Protein AF-A0A0G1DA36-F1 (afdb_monomer)

Structure (mmCIF, N/CA/C/O backbone):
data_AF-A0A0G1DA36-F1
#
_entry.id   AF-A0A0G1DA36-F1
#
loop_
_atom_site.group_PDB
_atom_site.id
_atom_site.type_symbol
_atom_site.label_atom_id
_atom_site.label_alt_id
_atom_site.label_comp_id
_atom_site.label_asym_id
_atom_site.label_entity_id
_atom_site.label_seq_id
_atom_site.pdbx_PDB_ins_code
_atom_site.Cartn_x
_atom_site.Cartn_y
_atom_site.Cartn_z
_atom_site.occupancy
_atom_site.B_iso_or_equiv
_atom_site.auth_seq_id
_atom_site.auth_comp_id
_atom_site.auth_asym_id
_atom_site.auth_atom_id
_atom_site.pdbx_PDB_model_num
ATOM 1 N N . MET A 1 1 ? -5.826 -1.289 -3.586 1.00 90.38 1 MET A N 1
ATOM 2 C CA . MET A 1 1 ? -6.239 -1.787 -2.260 1.00 90.38 1 MET A CA 1
ATOM 3 C C . MET A 1 1 ? -6.548 -0.581 -1.400 1.00 90.38 1 MET A C 1
ATOM 5 O O . MET A 1 1 ? -5.797 0.384 -1.463 1.00 90.38 1 MET A O 1
ATOM 9 N N . ARG A 1 2 ? -7.651 -0.620 -0.663 1.00 94.12 2 ARG A N 1
ATOM 10 C CA . ARG A 1 2 ? -8.103 0.448 0.223 1.00 94.12 2 ARG A CA 1
ATOM 11 C C . ARG A 1 2 ? -8.011 -0.053 1.657 1.00 94.12 2 ARG A C 1
ATOM 13 O O . ARG A 1 2 ? -8.518 -1.131 1.948 1.00 94.12 2 ARG A O 1
ATOM 20 N N . VAL A 1 3 ? -7.331 0.702 2.505 1.00 95.88 3 VAL A N 1
ATOM 21 C CA . VAL A 1 3 ? -7.165 0.428 3.934 1.00 95.88 3 VAL A CA 1
ATOM 22 C C . VAL A 1 3 ? -7.920 1.508 4.690 1.00 95.88 3 VAL A C 1
ATOM 24 O O . VAL A 1 3 ? -7.663 2.690 4.466 1.00 95.88 3 VAL A O 1
ATOM 27 N N . VAL A 1 4 ? -8.847 1.104 5.550 1.00 95.12 4 VAL A N 1
ATOM 28 C CA . VAL A 1 4 ? -9.588 1.999 6.441 1.00 95.12 4 VAL A CA 1
ATOM 29 C C . VAL A 1 4 ? -9.033 1.809 7.844 1.00 95.12 4 VAL A C 1
ATOM 31 O O . VAL A 1 4 ? -8.959 0.680 8.329 1.00 95.12 4 VAL A O 1
ATOM 34 N N . GLN A 1 5 ? -8.599 2.898 8.470 1.00 94.25 5 GLN A N 1
ATOM 35 C CA . GLN A 1 5 ? -8.129 2.906 9.853 1.00 94.25 5 GLN A CA 1
ATOM 36 C C . GLN A 1 5 ? -8.962 3.855 10.694 1.00 94.25 5 GLN A C 1
ATOM 38 O O . GLN A 1 5 ? -9.294 4.951 10.241 1.00 94.25 5 GLN A O 1
ATOM 43 N N . LYS A 1 6 ? -9.205 3.465 11.940 1.00 93.06 6 LYS A N 1
ATOM 44 C CA . LYS A 1 6 ? -9.751 4.350 12.964 1.00 93.06 6 LYS A CA 1
ATOM 45 C C . LYS A 1 6 ? -8.602 5.137 13.586 1.00 93.06 6 LYS A C 1
ATOM 47 O O . LYS A 1 6 ? -7.637 4.554 14.073 1.00 93.06 6 LYS A O 1
ATOM 52 N N . ILE A 1 7 ? -8.696 6.460 13.523 1.00 90.19 7 ILE A N 1
ATOM 53 C CA . ILE A 1 7 ? -7.768 7.388 14.168 1.00 90.19 7 ILE A CA 1
ATOM 54 C C . ILE A 1 7 ? -8.544 8.106 15.269 1.00 90.19 7 ILE A C 1
ATOM 56 O O . ILE A 1 7 ? -9.575 8.720 14.993 1.00 90.19 7 ILE A O 1
ATOM 60 N N . SER A 1 8 ? -8.058 8.009 16.503 1.00 88.56 8 SER A N 1
ATOM 61 C CA . SER A 1 8 ? -8.567 8.748 17.660 1.00 88.56 8 SER A CA 1
ATOM 62 C C . SER A 1 8 ? -7.682 9.969 17.911 1.00 88.56 8 SER A C 1
ATOM 64 O O . SER A 1 8 ? -6.506 9.806 18.229 1.00 88.56 8 SER A O 1
ATOM 66 N N . ASP A 1 9 ? -8.241 11.169 17.774 1.00 83.06 9 ASP A N 1
ATOM 67 C CA . ASP A 1 9 ? -7.616 12.424 18.203 1.00 83.06 9 ASP A CA 1
ATOM 68 C C . ASP A 1 9 ? -8.389 12.906 19.443 1.00 83.06 9 ASP A C 1
ATOM 70 O O . ASP A 1 9 ? -9.432 13.556 19.329 1.00 83.06 9 ASP A O 1
ATOM 74 N N . GLY A 1 10 ? -7.923 12.509 20.632 1.00 85.25 10 GLY A N 1
ATOM 75 C CA . GLY A 1 10 ? -8.620 12.761 21.899 1.00 85.25 10 GLY A CA 1
ATOM 76 C C . GLY A 1 10 ? -9.986 12.070 21.948 1.00 85.25 10 GLY A C 1
ATOM 77 O O . GLY A 1 10 ? -10.075 10.858 21.758 1.00 85.25 10 GLY A O 1
ATOM 78 N N . ASP A 1 11 ? -11.049 12.850 22.152 1.00 86.94 11 ASP A N 1
ATOM 79 C CA . ASP A 1 11 ? -12.420 12.340 22.307 1.00 86.94 11 ASP A CA 1
ATOM 80 C C . ASP A 1 11 ? -13.115 12.002 20.979 1.00 86.94 11 ASP A C 1
ATOM 82 O O . ASP A 1 11 ? -14.192 11.403 20.962 1.00 86.94 11 ASP A O 1
ATOM 86 N N . LYS A 1 12 ? -12.532 12.394 19.837 1.00 88.56 12 LYS A N 1
ATOM 87 C CA . LYS A 1 12 ? -13.142 12.195 18.517 1.00 88.56 12 LYS A CA 1
ATOM 88 C C . LYS A 1 12 ? -12.434 11.085 17.757 1.00 88.56 12 LYS A C 1
ATOM 90 O O . LYS A 1 12 ? -11.217 11.095 17.574 1.00 88.56 12 LYS A O 1
ATOM 95 N N . THR A 1 13 ? -13.225 10.148 17.246 1.00 89.00 13 THR A N 1
ATOM 96 C CA . THR A 1 13 ? -12.755 9.117 16.321 1.00 89.00 13 THR A CA 1
ATOM 97 C C . THR A 1 13 ? -13.142 9.485 14.894 1.00 89.00 13 THR A C 1
ATOM 99 O O . THR A 1 13 ? -14.250 9.948 14.627 1.00 89.00 13 THR A O 1
ATOM 102 N N . ARG A 1 14 ? -12.206 9.308 13.961 1.00 91.62 14 ARG A N 1
ATOM 103 C CA . ARG A 1 14 ? -12.437 9.478 12.523 1.00 91.62 14 ARG A CA 1
ATOM 104 C C . ARG A 1 14 ? -11.859 8.312 11.745 1.00 91.62 14 ARG A C 1
ATOM 106 O O . ARG A 1 14 ? -10.842 7.731 12.124 1.00 91.62 14 ARG A O 1
ATOM 113 N N . GLU A 1 15 ? -12.480 8.010 10.617 1.00 92.38 15 GLU A N 1
ATOM 114 C CA . GLU A 1 15 ? -11.988 6.991 9.700 1.00 92.38 15 GLU A CA 1
ATOM 115 C C . GLU A 1 15 ? -11.074 7.616 8.648 1.00 92.38 15 GLU A C 1
ATOM 117 O O . GLU A 1 15 ? -11.476 8.461 7.848 1.00 92.38 15 GLU A O 1
ATOM 122 N N . ALA A 1 16 ? -9.817 7.185 8.630 1.00 92.62 16 ALA A N 1
ATOM 123 C CA . ALA A 1 16 ? -8.855 7.571 7.615 1.00 92.62 16 ALA A CA 1
ATOM 124 C C . ALA A 1 16 ? -8.738 6.472 6.562 1.00 92.62 16 ALA A C 1
ATOM 126 O O . ALA A 1 16 ? -8.301 5.351 6.836 1.00 92.62 16 ALA A O 1
ATOM 127 N N . THR A 1 17 ? -9.073 6.824 5.324 1.00 94.69 17 THR A N 1
ATOM 128 C CA . THR A 1 17 ? -8.958 5.917 4.185 1.00 94.69 17 THR A CA 1
ATOM 129 C C . THR A 1 17 ? -7.657 6.157 3.427 1.00 94.69 17 THR A C 1
ATOM 131 O O . THR A 1 17 ? -7.360 7.269 2.991 1.00 94.69 17 THR A O 1
ATOM 134 N N . PHE A 1 18 ? -6.888 5.091 3.208 1.00 95.19 18 PHE A N 1
ATOM 135 C CA . PHE A 1 18 ? -5.707 5.102 2.355 1.00 95.19 18 PHE A CA 1
ATOM 136 C C . PHE A 1 18 ? -5.854 4.086 1.223 1.00 95.19 18 PHE A C 1
ATOM 138 O O . PHE A 1 18 ? -5.852 2.874 1.440 1.00 95.19 18 PHE A O 1
ATOM 145 N N . GLU A 1 19 ? -5.969 4.581 -0.006 1.00 94.62 19 GLU A N 1
ATOM 146 C CA . GLU A 1 19 ? -6.086 3.749 -1.199 1.00 94.62 19 GLU A CA 1
ATOM 147 C C . GLU A 1 19 ? -4.828 3.824 -2.062 1.00 94.62 19 GLU A C 1
ATOM 149 O O . GLU A 1 19 ? -4.351 4.908 -2.376 1.00 94.62 19 GLU A O 1
ATOM 154 N N . GLY A 1 20 ? -4.303 2.668 -2.474 1.00 93.19 20 GLY A N 1
ATOM 155 C CA . GLY A 1 20 ? -3.149 2.597 -3.365 1.00 93.19 20 GLY A CA 1
ATOM 156 C C . GLY A 1 20 ? -2.804 1.187 -3.844 1.00 93.19 20 GLY A C 1
ATOM 157 O O . GLY A 1 20 ? -3.529 0.215 -3.608 1.00 93.19 20 GLY A O 1
ATOM 158 N N . MET A 1 21 ? -1.678 1.064 -4.542 1.00 92.81 2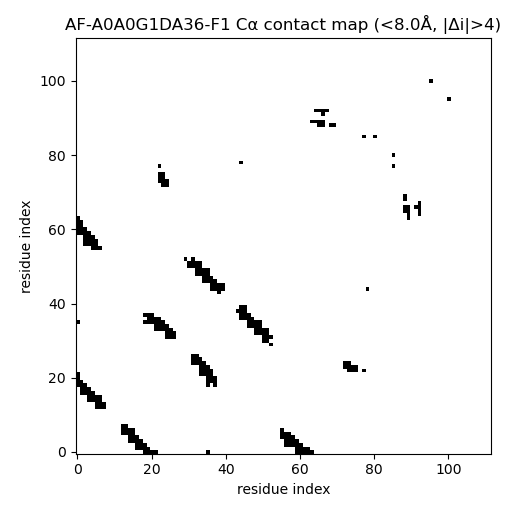1 MET A N 1
ATOM 159 C CA . MET A 1 21 ? -1.107 -0.214 -4.970 1.00 92.81 21 MET A CA 1
ATOM 160 C C . MET A 1 21 ? -0.287 -0.829 -3.833 1.00 92.81 21 MET A C 1
ATOM 162 O O . MET A 1 21 ? 0.532 -0.147 -3.225 1.00 92.81 21 MET A O 1
ATOM 166 N N . VAL A 1 22 ? -0.446 -2.130 -3.576 1.00 94.00 22 VAL A N 1
ATOM 167 C CA . VAL A 1 22 ? 0.467 -2.857 -2.681 1.00 94.00 22 VAL A CA 1
ATOM 168 C C . VAL A 1 22 ? 1.764 -3.132 -3.436 1.00 94.00 22 VAL A C 1
ATOM 170 O O . VAL A 1 22 ? 1.750 -3.818 -4.455 1.00 94.00 22 VAL A O 1
ATOM 173 N N . ILE A 1 23 ? 2.881 -2.598 -2.946 1.00 94.12 23 ILE A N 1
ATOM 174 C CA . ILE A 1 23 ? 4.194 -2.737 -3.596 1.00 94.12 23 ILE A CA 1
ATOM 175 C C . ILE A 1 23 ? 5.062 -3.818 -2.959 1.00 94.12 23 ILE A C 1
ATOM 177 O O . ILE A 1 23 ? 6.091 -4.191 -3.515 1.00 94.12 23 ILE A O 1
ATOM 181 N N . GLY A 1 24 ? 4.689 -4.334 -1.796 1.00 93.94 24 GLY A N 1
ATOM 182 C CA . GLY A 1 24 ? 5.441 -5.402 -1.164 1.00 93.94 24 GLY A CA 1
ATOM 183 C C . GLY A 1 24 ? 4.813 -5.859 0.135 1.00 93.94 24 GLY A C 1
ATOM 184 O O . GLY A 1 24 ? 4.082 -5.116 0.785 1.00 93.94 24 GLY A O 1
ATOM 185 N N . ILE A 1 25 ? 5.140 -7.092 0.496 1.00 94.06 25 ILE A N 1
ATOM 186 C CA . ILE A 1 25 ? 4.810 -7.709 1.775 1.00 94.06 25 ILE A CA 1
ATOM 187 C C . ILE A 1 25 ? 6.137 -8.176 2.381 1.00 94.06 25 ILE A C 1
ATOM 189 O O . ILE A 1 25 ? 6.991 -8.720 1.670 1.00 94.06 25 ILE A O 1
ATOM 193 N N . LYS A 1 26 ? 6.358 -7.902 3.666 1.00 94.31 26 LYS A N 1
ATOM 194 C CA . LYS A 1 26 ? 7.596 -8.224 4.387 1.00 94.31 26 LYS A CA 1
ATOM 195 C C . LYS A 1 26 ? 7.267 -8.878 5.728 1.00 94.31 26 LYS A C 1
ATOM 197 O O . LYS A 1 26 ? 6.278 -8.540 6.367 1.00 94.31 26 LYS A O 1
ATOM 202 N N . GLY A 1 27 ? 8.155 -9.768 6.160 1.00 92.25 27 GLY A N 1
ATOM 203 C CA . GLY A 1 27 ? 8.083 -10.417 7.465 1.00 92.25 27 GLY A CA 1
ATOM 204 C C . GLY A 1 27 ? 7.314 -11.733 7.435 1.00 92.25 27 GLY A C 1
ATOM 205 O O . GLY A 1 27 ? 6.757 -12.137 6.411 1.00 92.25 27 GLY A O 1
ATOM 206 N N . ARG A 1 28 ? 7.331 -12.403 8.582 1.00 87.62 28 ARG A N 1
ATOM 207 C CA . ARG A 1 28 ? 6.498 -13.560 8.911 1.00 87.62 28 ARG A CA 1
ATOM 208 C C . ARG A 1 28 ? 5.591 -13.165 10.072 1.00 87.62 28 ARG A C 1
ATOM 210 O O . ARG A 1 28 ? 5.846 -12.157 10.729 1.00 87.62 28 ARG A O 1
ATOM 217 N N . GLU A 1 29 ? 4.516 -13.911 10.277 1.00 85.38 29 GLU A N 1
ATOM 218 C CA . GLU A 1 29 ? 3.637 -13.652 11.416 1.00 85.38 29 GLU A CA 1
ATOM 219 C C . GLU A 1 29 ? 4.378 -13.861 12.742 1.00 85.38 29 GLU A C 1
ATOM 221 O O . GLU A 1 29 ? 5.264 -14.717 12.798 1.00 85.38 29 GLU A O 1
ATOM 226 N N . PRO A 1 30 ? 4.072 -13.060 13.781 1.00 81.94 30 PRO A N 1
ATOM 227 C CA . PRO A 1 30 ? 3.015 -12.033 13.858 1.00 81.94 30 PRO A CA 1
ATOM 228 C C . PRO A 1 30 ? 3.394 -10.655 13.265 1.00 81.94 30 PRO A C 1
ATOM 230 O O . PRO A 1 30 ? 2.522 -9.830 13.014 1.00 81.94 30 PRO A O 1
ATOM 233 N N . GLY A 1 31 ? 4.672 -10.405 12.957 1.00 88.50 31 GLY A N 1
ATOM 234 C CA . GLY A 1 31 ? 5.191 -9.115 12.461 1.00 88.50 31 GLY A CA 1
ATOM 235 C C . GLY A 1 31 ? 5.032 -8.866 10.954 1.00 88.50 31 GLY A C 1
ATOM 236 O O . GLY A 1 31 ? 5.823 -8.135 10.348 1.00 88.50 31 GLY A O 1
ATOM 237 N N . LYS A 1 32 ? 4.059 -9.510 10.303 1.00 95.00 32 LYS A N 1
ATOM 238 C CA . LYS A 1 32 ? 3.868 -9.405 8.852 1.00 95.00 32 LYS A CA 1
ATOM 239 C C . LYS A 1 32 ? 3.330 -8.020 8.499 1.00 95.00 32 LYS A C 1
ATOM 241 O O . LYS A 1 32 ? 2.362 -7.547 9.087 1.00 95.00 32 LYS A O 1
ATOM 246 N N . THR A 1 33 ? 3.944 -7.376 7.514 1.00 95.31 33 THR A N 1
ATOM 247 C CA . THR A 1 33 ? 3.610 -6.016 7.070 1.00 95.31 33 THR A CA 1
ATOM 248 C C . THR A 1 33 ? 3.422 -5.971 5.565 1.00 95.31 33 THR A C 1
ATOM 250 O O . THR A 1 33 ? 4.016 -6.756 4.821 1.00 95.31 33 THR A O 1
ATOM 253 N N . PHE A 1 34 ? 2.621 -5.024 5.097 1.00 95.38 34 PHE A N 1
ATOM 254 C CA . PHE A 1 34 ? 2.461 -4.717 3.685 1.00 95.38 34 PHE A CA 1
ATOM 255 C C . PHE A 1 34 ? 2.611 -3.216 3.448 1.00 95.38 34 PHE A C 1
ATOM 257 O O . PHE A 1 34 ? 2.251 -2.390 4.283 1.00 95.38 34 PHE A O 1
ATOM 264 N N . THR A 1 35 ? 3.172 -2.855 2.300 1.00 96.62 35 THR A N 1
ATOM 265 C CA . THR A 1 35 ? 3.414 -1.461 1.925 1.00 96.62 35 THR A CA 1
ATOM 266 C C . THR A 1 35 ? 2.467 -1.064 0.807 1.00 96.62 35 THR A C 1
ATOM 268 O O . THR A 1 35 ? 2.450 -1.704 -0.248 1.00 96.62 35 THR A O 1
ATOM 271 N N 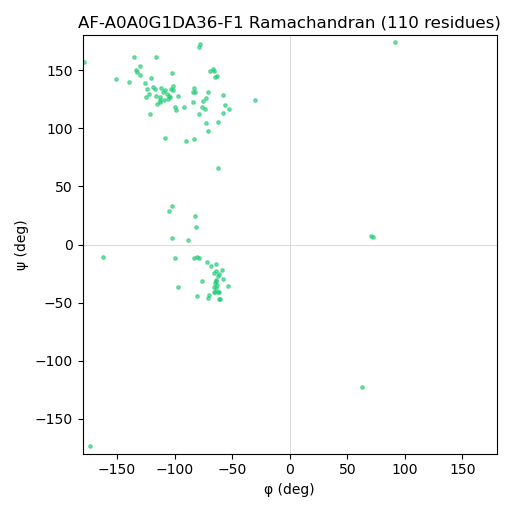. VAL A 1 36 ? 1.701 0.002 1.024 1.00 95.88 36 VAL A N 1
ATOM 272 C CA . VAL A 1 36 ? 0.769 0.578 0.052 1.00 95.88 36 VAL A CA 1
ATOM 273 C C . VAL A 1 36 ? 1.333 1.903 -0.453 1.00 95.88 36 VAL A C 1
ATOM 275 O O . VAL A 1 36 ? 1.755 2.742 0.339 1.00 95.88 36 VAL A O 1
ATOM 278 N N . ARG A 1 37 ? 1.326 2.101 -1.771 1.00 94.44 37 ARG A N 1
ATOM 279 C CA . ARG A 1 37 ? 1.802 3.305 -2.458 1.00 94.44 37 ARG A CA 1
ATOM 280 C C . ARG A 1 37 ? 0.670 3.966 -3.239 1.00 94.44 37 ARG A C 1
ATOM 282 O O . ARG A 1 37 ? -0.034 3.284 -3.985 1.00 94.44 37 ARG A O 1
ATOM 289 N N . ARG A 1 38 ? 0.553 5.291 -3.140 1.00 92.81 38 ARG A N 1
ATOM 290 C CA . ARG A 1 38 ? -0.279 6.128 -4.023 1.00 92.81 38 ARG A CA 1
ATOM 291 C C . ARG A 1 38 ? 0.477 7.377 -4.452 1.00 92.81 38 ARG A C 1
ATOM 293 O O . ARG A 1 38 ? 1.431 7.779 -3.793 1.00 92.81 38 ARG A O 1
ATOM 300 N N . MET A 1 39 ? 0.019 8.004 -5.526 1.00 91.69 39 MET A N 1
ATOM 301 C CA . MET A 1 39 ? 0.368 9.395 -5.799 1.00 91.69 39 MET A CA 1
ATOM 302 C C . MET A 1 39 ? -0.576 10.286 -4.983 1.00 91.69 39 MET A C 1
ATOM 304 O O . MET A 1 39 ? -1.781 10.028 -4.911 1.00 91.69 39 MET A O 1
ATOM 308 N N . GLY A 1 40 ? -0.012 11.253 -4.270 1.00 87.94 40 GLY A N 1
ATOM 309 C CA . GLY A 1 40 ? -0.752 12.300 -3.579 1.00 87.94 40 GLY A CA 1
ATOM 310 C C . GLY A 1 40 ? -1.228 13.378 -4.549 1.00 87.94 40 GLY A C 1
ATOM 311 O O . GLY A 1 40 ? -0.849 13.388 -5.719 1.00 87.94 40 GLY A O 1
ATOM 312 N N . GLU A 1 41 ? -2.044 14.293 -4.041 1.00 86.00 41 GLU A N 1
ATOM 313 C CA . GLU A 1 41 ? -2.641 15.384 -4.826 1.00 86.00 41 GLU A CA 1
ATOM 314 C C . GLU A 1 41 ? -1.585 16.346 -5.385 1.00 86.00 41 GLU A C 1
ATOM 316 O O . GLU A 1 41 ? -1.686 16.770 -6.528 1.00 86.00 41 GLU A O 1
ATOM 321 N N . ALA A 1 42 ? -0.500 16.582 -4.645 1.00 87.12 42 ALA A N 1
ATOM 322 C CA . ALA A 1 42 ? 0.626 17.411 -5.081 1.00 87.12 42 ALA A CA 1
ATOM 323 C C . ALA A 1 42 ? 1.630 16.682 -6.004 1.00 87.12 42 ALA A C 1
ATOM 325 O O . ALA A 1 42 ? 2.778 17.098 -6.125 1.00 87.12 42 ALA A O 1
ATOM 326 N N . GLY A 1 43 ? 1.271 15.527 -6.578 1.00 85.25 43 GLY A N 1
ATOM 327 C CA . GLY A 1 43 ? 2.194 14.721 -7.391 1.00 85.25 43 GLY A CA 1
ATOM 328 C C . GLY A 1 43 ? 3.314 14.035 -6.593 1.00 85.25 43 GLY A C 1
ATOM 329 O O . GLY A 1 43 ? 4.196 13.404 -7.173 1.00 85.25 43 GLY A O 1
ATOM 330 N N . ILE A 1 44 ? 3.274 14.098 -5.260 1.00 90.50 44 ILE A N 1
ATOM 331 C CA . ILE A 1 44 ? 4.248 13.451 -4.374 1.00 90.50 44 ILE A CA 1
ATOM 332 C C . ILE A 1 44 ? 3.841 11.991 -4.151 1.00 90.50 44 ILE A C 1
ATOM 334 O O . ILE A 1 44 ? 2.695 11.689 -3.819 1.00 90.50 44 ILE A O 1
ATOM 338 N N . GLY A 1 45 ? 4.779 11.058 -4.314 1.00 91.69 45 GLY A N 1
ATOM 339 C CA . GLY A 1 45 ? 4.537 9.643 -4.033 1.00 91.69 45 GLY A CA 1
ATOM 340 C C . GLY A 1 45 ? 4.484 9.370 -2.530 1.00 91.69 45 GLY A C 1
ATOM 341 O O . GLY A 1 45 ? 5.494 9.512 -1.849 1.00 91.69 45 GLY A O 1
ATOM 342 N N . ILE A 1 46 ? 3.336 8.922 -2.026 1.00 95.00 46 ILE A N 1
ATOM 343 C CA . ILE A 1 46 ? 3.129 8.601 -0.61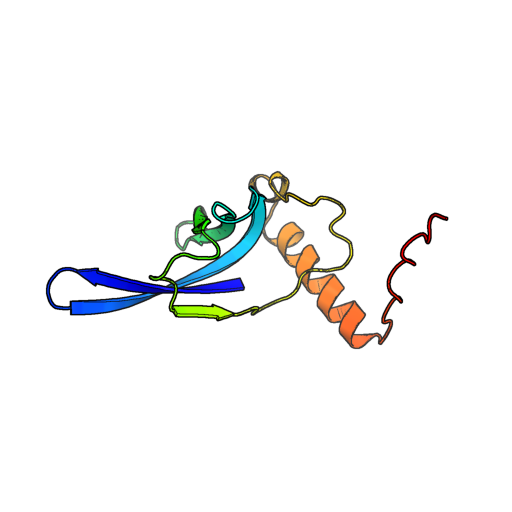0 1.00 95.00 46 ILE A CA 1
ATOM 344 C C . ILE A 1 46 ? 3.134 7.083 -0.438 1.00 95.00 46 ILE A C 1
ATOM 346 O O . ILE A 1 46 ? 2.370 6.363 -1.090 1.00 95.00 46 ILE A O 1
ATOM 350 N N . GLU A 1 47 ? 3.972 6.598 0.475 1.00 95.88 47 GLU A N 1
ATOM 351 C CA . GLU A 1 47 ? 4.029 5.193 0.874 1.00 95.88 47 GLU A CA 1
ATOM 352 C C . GLU A 1 47 ? 3.658 5.055 2.349 1.00 95.88 47 GLU A C 1
ATOM 354 O O . GLU A 1 47 ? 4.143 5.804 3.193 1.00 95.88 47 GLU A O 1
ATOM 359 N N . ARG A 1 48 ? 2.795 4.086 2.663 1.00 95.19 48 ARG A N 1
ATOM 360 C CA . ARG A 1 48 ? 2.457 3.714 4.039 1.00 95.19 48 ARG A CA 1
ATOM 361 C C . ARG A 1 48 ? 2.687 2.229 4.252 1.00 95.19 48 ARG A C 1
ATOM 363 O O . ARG A 1 48 ? 2.382 1.412 3.381 1.00 95.19 48 ARG A O 1
ATOM 370 N N . ILE A 1 49 ? 3.241 1.891 5.410 1.00 95.31 49 ILE A N 1
ATOM 371 C CA . ILE A 1 49 ? 3.483 0.515 5.837 1.00 95.31 49 ILE A CA 1
ATOM 372 C C . ILE A 1 49 ? 2.438 0.178 6.893 1.00 95.31 49 ILE A C 1
ATOM 374 O O . ILE A 1 49 ? 2.283 0.915 7.861 1.00 95.31 49 ILE A O 1
ATOM 378 N N . PHE A 1 50 ? 1.744 -0.936 6.698 1.00 94.25 50 PHE A N 1
ATOM 379 C CA . PHE A 1 50 ? 0.711 -1.419 7.602 1.00 94.25 50 PHE A CA 1
ATOM 380 C C . PHE A 1 50 ? 1.065 -2.826 8.085 1.00 94.25 50 PHE A C 1
ATOM 382 O O . PHE A 1 50 ? 1.373 -3.690 7.255 1.00 94.25 50 PHE A O 1
ATOM 389 N N . PRO A 1 51 ? 1.036 -3.092 9.398 1.00 93.94 51 PRO A N 1
ATOM 390 C CA . PRO A 1 51 ? 0.993 -4.453 9.912 1.00 93.94 51 PRO A CA 1
ATOM 391 C C . PRO A 1 51 ? -0.317 -5.125 9.495 1.00 93.94 51 PRO A C 1
ATOM 393 O O . PRO A 1 51 ? -1.360 -4.479 9.440 1.00 93.94 51 PRO A O 1
ATOM 396 N N . VAL A 1 52 ? -0.268 -6.422 9.195 1.00 91.56 52 VAL A N 1
ATOM 397 C CA . VAL A 1 52 ? -1.462 -7.192 8.805 1.00 91.56 52 VAL A CA 1
ATOM 398 C C . VAL A 1 52 ? -2.452 -7.296 9.968 1.00 91.56 52 VAL A C 1
ATOM 400 O O . VAL A 1 52 ? -3.651 -7.190 9.744 1.00 91.56 52 VAL A O 1
ATOM 403 N N . ASN A 1 53 ? -1.942 -7.421 11.196 1.00 89.44 53 ASN A N 1
ATOM 404 C CA . ASN A 1 53 ? -2.736 -7.657 12.406 1.00 89.44 53 ASN A CA 1
ATOM 405 C C . ASN A 1 53 ? -2.864 -6.398 13.285 1.00 89.44 53 ASN A C 1
ATOM 407 O O . ASN A 1 53 ? -2.928 -6.500 14.507 1.00 89.44 53 ASN A O 1
ATOM 411 N N . LEU A 1 54 ? -2.824 -5.199 12.692 1.00 88.38 54 LEU A N 1
ATOM 412 C CA . LEU A 1 54 ? -2.957 -3.960 13.462 1.00 88.38 54 LEU A CA 1
ATOM 413 C C . LEU A 1 54 ? -4.432 -3.749 13.870 1.00 88.38 54 LEU A C 1
ATOM 415 O O . LEU A 1 54 ? -5.274 -3.650 12.978 1.00 88.38 54 LEU A O 1
ATOM 419 N N . PRO A 1 55 ? -4.760 -3.610 15.171 1.00 89.56 55 PRO A N 1
ATOM 420 C CA . PRO A 1 55 ? -6.149 -3.529 15.643 1.00 89.56 55 PRO A CA 1
ATOM 421 C C . PRO A 1 55 ? -6.873 -2.240 15.234 1.00 89.56 55 PRO A C 1
ATOM 423 O O . PRO A 1 55 ? -8.096 -2.187 15.246 1.00 89.56 55 PRO A O 1
ATOM 426 N N . THR A 1 56 ? -6.138 -1.193 14.855 1.00 92.00 56 THR A N 1
ATOM 427 C CA . THR A 1 56 ? -6.728 0.066 14.374 1.00 92.00 56 THR A CA 1
ATOM 428 C C . THR A 1 56 ? -7.196 -0.010 12.919 1.00 92.00 56 THR A C 1
ATOM 430 O O . THR A 1 56 ? -7.883 0.902 12.451 1.00 92.00 56 THR A O 1
ATOM 433 N N . ILE A 1 57 ? -6.831 -1.068 12.183 1.00 92.50 57 ILE A N 1
ATOM 434 C CA . ILE A 1 57 ? -7.329 -1.311 10.829 1.00 92.50 57 ILE A CA 1
ATOM 435 C C . ILE A 1 57 ? -8.725 -1.906 10.946 1.00 92.50 57 ILE A C 1
ATOM 437 O O . ILE A 1 57 ? -8.895 -3.043 11.372 1.00 92.50 57 ILE A O 1
ATOM 441 N N . ASP A 1 58 ? -9.715 -1.141 10.510 1.00 92.62 58 ASP A N 1
ATOM 442 C CA . ASP A 1 58 ? -11.108 -1.568 10.540 1.00 92.62 58 ASP A CA 1
ATOM 443 C C . ASP A 1 58 ? -11.430 -2.493 9.360 1.00 92.62 58 ASP A C 1
ATOM 445 O O . ASP A 1 58 ? -12.052 -3.543 9.505 1.00 92.62 58 ASP A O 1
ATOM 449 N N . LYS A 1 59 ? -10.954 -2.128 8.161 1.00 92.31 59 LYS A N 1
ATOM 450 C CA . LYS A 1 59 ? -11.234 -2.885 6.939 1.00 92.31 59 LYS A CA 1
ATOM 451 C C . LYS A 1 59 ? -10.124 -2.772 5.907 1.00 92.31 59 LYS A C 1
ATOM 453 O O . LYS A 1 59 ? -9.584 -1.697 5.640 1.00 92.31 59 LYS A O 1
ATOM 458 N N . ILE A 1 60 ? -9.870 -3.888 5.227 1.00 93.25 60 ILE A N 1
ATOM 459 C CA . ILE A 1 60 ? -9.039 -3.950 4.024 1.00 93.25 60 ILE A CA 1
ATOM 460 C C . ILE A 1 60 ? -9.905 -4.379 2.837 1.00 93.25 60 ILE A C 1
ATOM 462 O O . ILE A 1 60 ? -10.482 -5.462 2.830 1.00 93.25 60 ILE A O 1
ATOM 466 N N . VAL A 1 61 ? -9.975 -3.537 1.802 1.00 94.06 61 VAL A N 1
ATOM 467 C CA . VAL A 1 61 ? -10.765 -3.788 0.587 1.00 94.06 61 VAL A CA 1
ATOM 468 C C . VAL A 1 61 ? -9.870 -3.907 -0.640 1.00 94.06 61 VAL A C 1
ATOM 470 O O . VAL A 1 61 ? -9.066 -3.025 -0.968 1.00 94.06 61 VAL A O 1
ATOM 473 N N . VAL A 1 62 ? -10.047 -4.992 -1.390 1.00 91.44 62 VAL A N 1
ATOM 474 C CA . VAL A 1 62 ? -9.387 -5.182 -2.684 1.00 91.44 62 VAL A CA 1
ATOM 475 C C . VAL A 1 62 ? -10.190 -4.467 -3.772 1.00 91.44 62 VAL A C 1
ATOM 477 O O . VAL A 1 62 ? -11.082 -5.045 -4.373 1.00 91.44 62 VAL A O 1
ATOM 480 N N . VAL A 1 63 ? -9.855 -3.199 -4.028 1.00 90.00 63 VAL A N 1
ATOM 481 C CA . VAL A 1 63 ? -10.529 -2.37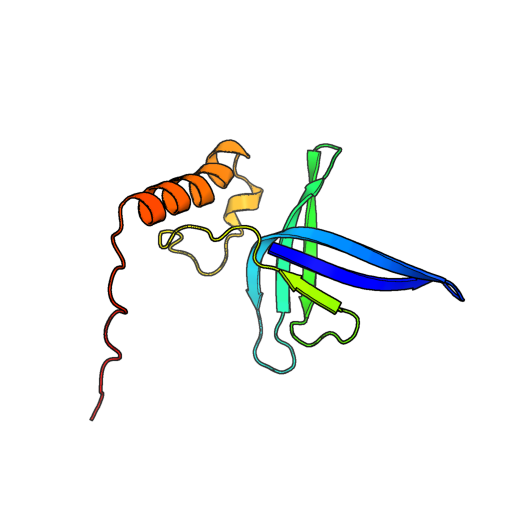0 -5.053 1.00 90.00 63 VAL A CA 1
ATOM 482 C C . VAL A 1 63 ? -10.204 -2.823 -6.481 1.00 90.00 63 VAL A C 1
ATOM 484 O O . VAL A 1 63 ? -11.073 -2.893 -7.340 1.00 90.00 63 VAL A O 1
ATOM 487 N N . LYS A 1 64 ? -8.929 -3.126 -6.748 1.00 86.00 64 LYS A N 1
ATOM 488 C CA . LYS A 1 64 ? -8.431 -3.588 -8.051 1.00 86.00 64 LYS A CA 1
ATOM 489 C C . LYS A 1 64 ? -7.403 -4.690 -7.830 1.00 86.00 64 LYS A C 1
ATOM 49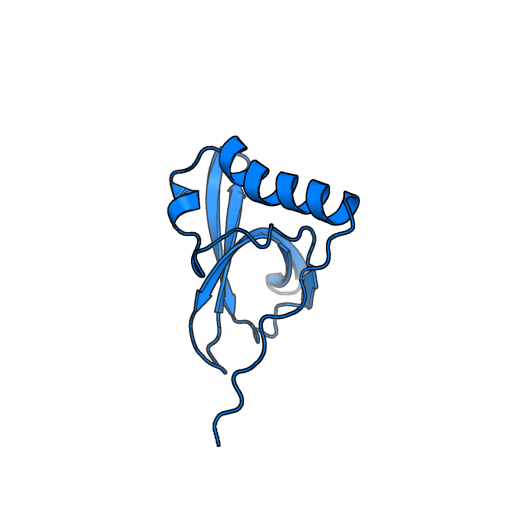1 O O . LYS A 1 64 ? -6.570 -4.580 -6.926 1.00 86.00 64 LYS A O 1
ATOM 496 N N . ARG A 1 65 ? -7.447 -5.726 -8.669 1.00 82.75 65 ARG A N 1
ATOM 497 C CA . ARG A 1 65 ? -6.430 -6.784 -8.745 1.00 82.75 65 ARG A CA 1
ATOM 498 C C . ARG A 1 65 ? -5.527 -6.512 -9.952 1.00 82.75 65 ARG A C 1
ATOM 500 O O . ARG A 1 65 ? -6.021 -6.173 -11.023 1.00 82.75 65 ARG A O 1
ATOM 507 N N . GLY A 1 66 ? -4.212 -6.592 -9.760 1.00 76.38 66 GLY A N 1
ATOM 508 C CA . GLY A 1 66 ? -3.241 -6.536 -10.861 1.00 76.38 66 GLY A CA 1
ATOM 509 C C . GLY A 1 66 ? -3.138 -7.878 -11.592 1.00 76.38 66 GLY A C 1
ATOM 510 O O . GLY A 1 66 ? -3.682 -8.878 -11.125 1.00 76.38 66 GLY A O 1
ATOM 511 N N . ILE A 1 67 ? -2.443 -7.908 -12.735 1.00 69.19 67 ILE A N 1
ATOM 512 C CA . ILE A 1 67 ? -2.305 -9.136 -13.541 1.00 69.19 67 ILE A CA 1
ATOM 513 C C . ILE A 1 67 ? -1.438 -10.173 -12.824 1.00 69.19 67 ILE A C 1
ATOM 515 O O . ILE A 1 67 ? -0.408 -9.855 -12.224 1.00 69.19 67 ILE A O 1
ATOM 519 N N . GLU A 1 68 ? -1.753 -11.434 -13.095 1.00 55.19 68 GLU A N 1
ATOM 520 C CA . GLU A 1 68 ? -0.841 -12.579 -13.112 1.00 55.19 68 GLU A CA 1
ATOM 521 C C . GLU A 1 68 ? 0.261 -12.413 -14.196 1.00 55.19 68 GLU A C 1
ATOM 523 O O . GLU A 1 68 ? 0.289 -13.064 -15.237 1.00 55.19 68 GLU A O 1
ATOM 528 N N . GLY A 1 69 ? 1.125 -11.419 -14.015 1.00 58.25 69 GLY A N 1
ATOM 529 C CA . GLY A 1 69 ? 2.212 -11.062 -14.941 1.00 58.25 69 GLY A CA 1
ATOM 530 C C . GLY A 1 69 ? 3.283 -10.190 -14.293 1.00 58.25 69 GLY A C 1
ATOM 531 O O . GLY A 1 69 ? 4.374 -9.998 -14.833 1.00 58.25 69 GLY A O 1
ATOM 532 N N . VAL A 1 70 ? 2.996 -9.702 -13.091 1.00 72.81 70 VAL A N 1
ATOM 533 C CA . VAL A 1 70 ? 3.982 -9.094 -12.222 1.00 72.81 70 VAL A CA 1
ATOM 534 C C . VAL A 1 70 ? 4.898 -10.199 -11.693 1.00 72.81 70 VAL A C 1
ATOM 536 O O . VAL A 1 70 ? 4.567 -10.918 -10.759 1.00 72.81 70 VAL A O 1
ATOM 539 N N . LYS A 1 71 ? 6.056 -10.369 -12.338 1.00 79.75 71 LYS A N 1
ATOM 540 C CA . LYS A 1 71 ? 7.001 -11.462 -12.038 1.00 79.75 71 LYS A CA 1
ATOM 541 C C . LYS A 1 71 ? 7.734 -11.291 -10.703 1.00 79.75 71 LYS A C 1
ATOM 543 O O . LYS A 1 71 ? 8.372 -12.224 -10.229 1.00 79.75 71 LYS A O 1
ATOM 548 N N . ARG A 1 72 ? 7.699 -10.089 -10.120 1.00 87.12 72 ARG A N 1
ATOM 549 C CA . ARG A 1 7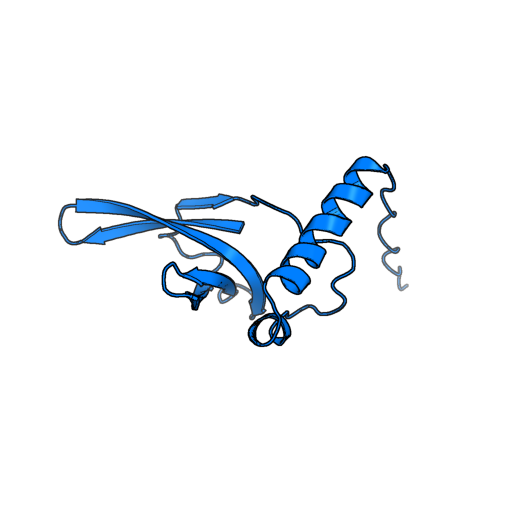2 ? 8.423 -9.749 -8.889 1.00 87.12 72 ARG A CA 1
ATOM 550 C C . ARG A 1 72 ? 7.460 -9.723 -7.709 1.00 87.12 72 ARG A C 1
ATOM 552 O O . ARG A 1 72 ? 6.434 -9.062 -7.777 1.00 87.12 72 ARG A O 1
ATOM 559 N N . ALA A 1 73 ? 7.845 -10.352 -6.600 1.00 87.19 73 ALA A N 1
ATOM 560 C CA . ALA A 1 73 ? 7.089 -10.284 -5.346 1.00 87.19 73 ALA A CA 1
ATOM 561 C C . ALA A 1 73 ? 7.075 -8.870 -4.725 1.00 87.19 73 ALA A C 1
ATOM 563 O O . ALA A 1 73 ? 6.173 -8.531 -3.963 1.00 87.19 73 ALA A O 1
ATOM 564 N N . LYS A 1 74 ? 8.084 -8.042 -5.040 1.00 91.75 74 LYS A N 1
ATOM 565 C CA . LYS A 1 74 ? 8.225 -6.657 -4.568 1.00 91.75 74 LYS A CA 1
ATOM 566 C C . LYS A 1 74 ? 8.362 -5.703 -5.753 1.00 91.75 74 LYS A C 1
ATOM 568 O O . LYS A 1 74 ? 9.227 -5.874 -6.614 1.00 91.75 74 LYS A O 1
ATOM 573 N N . LEU A 1 75 ? 7.514 -4.683 -5.786 1.00 92.06 75 LEU A N 1
ATOM 574 C CA . LEU A 1 75 ? 7.291 -3.771 -6.909 1.00 92.06 75 LEU A CA 1
ATOM 575 C C . LEU A 1 75 ? 7.982 -2.426 -6.723 1.00 92.06 75 LEU A C 1
ATOM 577 O O . LEU A 1 75 ? 7.495 -1.408 -7.202 1.00 92.06 75 LEU A O 1
ATOM 581 N N . TYR A 1 76 ? 9.140 -2.398 -6.065 1.00 93.38 76 TYR A N 1
ATOM 582 C CA . TYR A 1 76 ? 9.879 -1.154 -5.815 1.00 93.38 76 TYR A CA 1
ATOM 583 C C . TYR A 1 76 ? 10.267 -0.407 -7.096 1.00 93.38 76 TYR A C 1
ATOM 585 O O . TYR A 1 76 ? 10.447 0.806 -7.070 1.00 93.38 76 TYR A O 1
ATOM 593 N N . TYR A 1 77 ? 10.329 -1.109 -8.232 1.00 90.56 77 TYR A N 1
ATOM 594 C CA . TYR A 1 77 ? 10.561 -0.490 -9.534 1.00 90.56 77 TYR A CA 1
ATOM 595 C C . TYR A 1 77 ? 9.463 0.516 -9.915 1.00 90.56 77 TYR A C 1
ATOM 597 O O . TYR A 1 77 ? 9.749 1.459 -10.643 1.00 90.56 77 TYR A O 1
ATOM 605 N N . THR A 1 78 ? 8.241 0.376 -9.387 1.00 89.81 78 THR A N 1
ATOM 606 C CA . THR A 1 78 ? 7.124 1.302 -9.655 1.00 89.81 78 THR A CA 1
ATOM 607 C C . THR A 1 78 ? 7.378 2.720 -9.141 1.00 89.81 78 THR A C 1
ATOM 609 O O . THR A 1 78 ? 6.740 3.655 -9.605 1.00 89.81 78 THR A O 1
ATOM 612 N N . ARG A 1 79 ? 8.351 2.918 -8.240 1.00 91.12 79 ARG A N 1
ATOM 613 C CA . ARG A 1 79 ? 8.759 4.249 -7.760 1.00 91.12 79 ARG A CA 1
ATOM 614 C C . ARG A 1 79 ? 9.351 5.131 -8.857 1.00 91.12 79 ARG A C 1
ATOM 616 O O . ARG A 1 79 ? 9.224 6.343 -8.776 1.00 91.12 79 ARG A O 1
ATOM 623 N N . LYS A 1 80 ? 10.003 4.518 -9.848 1.00 90.12 80 LYS A N 1
ATOM 624 C CA . LYS A 1 80 ? 10.688 5.205 -10.956 1.00 90.12 80 LYS A CA 1
ATOM 625 C C . LYS A 1 80 ? 9.887 5.171 -12.261 1.00 90.12 80 LYS A C 1
ATOM 627 O O . LYS A 1 80 ? 10.417 5.520 -13.307 1.00 90.12 80 LYS A O 1
ATOM 632 N N . LYS A 1 81 ? 8.659 4.649 -12.226 1.00 88.25 81 LYS A N 1
ATOM 633 C CA . LYS A 1 81 ? 7.848 4.389 -13.417 1.00 88.25 81 LYS A CA 1
ATOM 634 C C . LYS A 1 81 ? 6.792 5.462 -13.601 1.00 88.25 81 LYS A C 1
ATOM 636 O O . LYS A 1 81 ? 6.265 5.982 -12.618 1.00 88.25 81 LYS A O 1
ATOM 641 N N . ALA A 1 82 ? 6.469 5.748 -14.858 1.00 86.88 82 ALA A N 1
ATOM 642 C CA . ALA A 1 82 ? 5.402 6.681 -15.179 1.00 86.88 82 ALA A CA 1
ATOM 643 C C . ALA A 1 82 ? 4.035 6.111 -14.743 1.00 86.88 82 ALA A C 1
ATOM 645 O O . ALA A 1 82 ? 3.845 4.887 -14.755 1.00 86.88 82 ALA A O 1
ATOM 646 N N . PRO A 1 83 ? 3.050 6.964 -14.400 1.00 84.31 83 PRO A N 1
ATOM 647 C CA . PRO A 1 83 ? 1.704 6.519 -14.029 1.00 84.31 83 PRO A CA 1
ATOM 648 C C . PRO A 1 83 ? 1.053 5.614 -15.083 1.00 84.31 83 PRO A C 1
ATOM 650 O O . PRO A 1 83 ? 0.384 4.644 -14.735 1.00 84.31 83 PRO A O 1
ATOM 653 N N . THR A 1 84 ? 1.314 5.882 -16.364 1.00 85.75 84 THR A N 1
ATOM 654 C CA . THR A 1 84 ? 0.822 5.096 -17.503 1.00 85.75 84 THR A CA 1
ATOM 655 C C . THR A 1 84 ? 1.325 3.653 -17.472 1.00 85.75 84 THR A C 1
ATOM 657 O O . THR A 1 84 ? 0.532 2.721 -17.597 1.00 85.75 84 THR A O 1
ATOM 660 N N . GLU A 1 85 ? 2.622 3.436 -17.237 1.00 84.00 85 GLU A N 1
ATOM 661 C CA . GLU A 1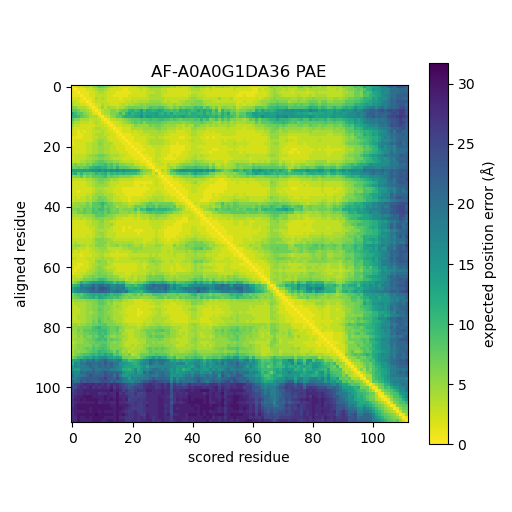 85 ? 3.210 2.095 -17.116 1.00 84.00 85 GLU A CA 1
ATOM 662 C C . GLU A 1 85 ? 2.645 1.331 -15.909 1.00 84.00 85 GLU A C 1
ATOM 664 O O . GLU A 1 85 ? 2.414 0.121 -15.981 1.00 84.00 85 GLU A O 1
ATOM 669 N N . ILE A 1 86 ? 2.396 2.03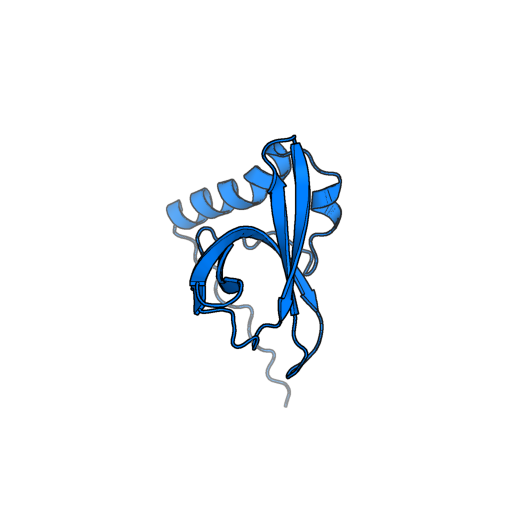1 -14.798 1.00 85.88 86 ILE A N 1
ATOM 670 C CA . ILE A 1 86 ? 1.776 1.450 -13.600 1.00 85.88 86 ILE A CA 1
ATOM 671 C C . ILE A 1 86 ? 0.331 1.039 -13.904 1.00 85.88 86 ILE A C 1
ATOM 673 O O . ILE A 1 86 ? -0.104 -0.041 -13.505 1.00 85.88 86 ILE A O 1
ATOM 677 N N . GLU A 1 87 ? -0.415 1.854 -14.647 1.00 84.12 87 GLU A N 1
ATOM 678 C CA . GLU A 1 87 ? -1.801 1.565 -15.012 1.00 84.12 87 GLU A CA 1
ATOM 679 C C . GLU A 1 87 ? -1.925 0.332 -15.925 1.00 84.12 87 GLU A C 1
ATOM 681 O O . GLU A 1 87 ? -2.866 -0.458 -15.788 1.00 84.12 87 GLU A O 1
ATOM 686 N N . MET A 1 88 ? -0.940 0.091 -16.799 1.00 82.31 88 MET A N 1
ATOM 687 C CA . MET A 1 88 ? -0.895 -1.116 -17.636 1.00 82.31 88 MET A CA 1
ATOM 688 C C . MET A 1 88 ? -0.901 -2.411 -16.812 1.00 82.31 88 MET A C 1
ATOM 690 O O . MET A 1 88 ? -1.451 -3.418 -17.268 1.00 82.31 88 MET A O 1
ATOM 694 N N . ILE A 1 89 ? -0.349 -2.384 -15.588 1.00 80.69 89 ILE A N 1
ATOM 695 C CA . ILE A 1 89 ? -0.360 -3.519 -14.648 1.00 80.69 89 ILE A CA 1
ATOM 696 C C . ILE A 1 89 ? -1.793 -3.898 -14.244 1.00 80.69 89 ILE A C 1
ATOM 698 O O . ILE A 1 89 ? -2.058 -5.056 -13.923 1.00 80.69 89 ILE A O 1
ATOM 702 N N . PHE A 1 90 ? -2.733 -2.955 -14.275 1.00 77.81 90 PHE A N 1
ATOM 703 C CA . PHE A 1 90 ? -4.141 -3.212 -13.977 1.00 77.81 90 PHE A CA 1
ATOM 704 C C . PHE A 1 90 ? -4.976 -3.431 -15.246 1.00 77.81 90 PHE A C 1
ATOM 706 O O . PHE A 1 90 ? -5.843 -4.302 -15.254 1.00 77.81 90 PHE A O 1
ATOM 713 N N . LYS A 1 91 ? -4.696 -2.710 -16.343 1.00 72.62 91 LYS A N 1
ATOM 714 C CA . LYS A 1 91 ? -5.455 -2.816 -17.608 1.00 72.62 91 LYS A CA 1
ATOM 715 C C . LYS A 1 91 ? -5.411 -4.217 -18.218 1.00 72.62 91 LY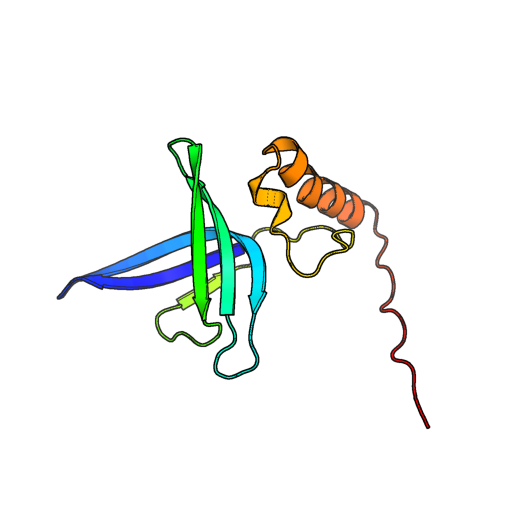S A C 1
ATOM 717 O O . LYS A 1 91 ? -6.455 -4.777 -18.545 1.00 72.62 91 LYS A O 1
ATOM 722 N N . ARG A 1 92 ? -4.228 -4.835 -18.309 1.00 62.19 92 ARG A N 1
ATOM 723 C CA . ARG A 1 92 ? -4.120 -6.215 -18.821 1.00 62.19 92 ARG A CA 1
ATOM 724 C C . ARG A 1 92 ? -4.837 -7.232 -17.912 1.00 62.19 92 ARG A C 1
ATOM 726 O O . ARG A 1 92 ? -5.215 -8.290 -18.398 1.00 62.19 92 ARG A O 1
ATOM 733 N N . ALA A 1 93 ? -5.049 -6.930 -16.622 1.00 59.41 93 ALA A N 1
ATOM 734 C CA . ALA A 1 93 ? -5.802 -7.809 -15.720 1.00 59.41 93 ALA A CA 1
ATOM 735 C C . ALA A 1 93 ? -7.287 -7.791 -16.085 1.00 59.41 93 ALA A C 1
ATOM 737 O O . ALA A 1 93 ? -7.901 -8.843 -16.220 1.00 59.41 93 ALA A O 1
ATOM 738 N N . ALA A 1 94 ? -7.838 -6.594 -16.302 1.00 61.84 94 ALA A N 1
ATOM 739 C CA . ALA A 1 94 ? -9.226 -6.416 -16.712 1.00 61.84 94 ALA A CA 1
ATOM 740 C C . ALA A 1 94 ? -9.516 -7.065 -18.076 1.00 61.84 94 ALA A C 1
ATOM 742 O O . ALA A 1 94 ? -10.539 -7.728 -18.227 1.00 61.84 94 ALA A O 1
ATOM 743 N N . LEU A 1 95 ? -8.595 -6.934 -19.042 1.00 61.28 95 LEU A N 1
ATOM 744 C CA . LEU A 1 95 ? -8.709 -7.589 -20.353 1.00 61.28 95 LEU A CA 1
ATOM 745 C C . LEU A 1 95 ? -8.737 -9.119 -20.233 1.00 61.28 95 LEU A C 1
ATOM 747 O O . LEU A 1 95 ? -9.549 -9.760 -20.889 1.00 61.28 95 LEU A O 1
ATOM 751 N N . ARG A 1 96 ? -7.909 -9.698 -19.356 1.00 57.12 96 ARG A N 1
ATOM 752 C CA . ARG A 1 96 ? -7.832 -11.154 -19.181 1.00 57.12 96 ARG A CA 1
ATOM 753 C C . ARG A 1 96 ? -9.005 -11.746 -18.393 1.00 57.12 96 ARG A C 1
ATOM 755 O O . ARG A 1 96 ? -9.415 -12.867 -18.664 1.00 57.12 96 ARG A O 1
ATOM 762 N N . ILE A 1 97 ? -9.577 -10.986 -17.454 1.00 60.69 97 ILE A N 1
ATOM 763 C CA . ILE A 1 97 ? -10.847 -11.353 -16.802 1.00 60.69 97 ILE A CA 1
ATOM 764 C C . ILE A 1 97 ? -11.984 -11.348 -17.834 1.00 60.69 97 ILE A C 1
ATOM 766 O O . ILE A 1 97 ? -12.793 -12.269 -17.840 1.00 60.69 97 ILE A O 1
ATOM 770 N N . LYS A 1 98 ? -12.016 -10.360 -18.741 1.00 59.16 98 LYS A N 1
ATOM 771 C CA . LYS A 1 98 ? -12.982 -10.325 -19.851 1.00 59.16 98 LYS A CA 1
ATOM 772 C C . LYS A 1 98 ? -12.807 -11.477 -20.846 1.00 59.16 98 LYS A C 1
ATOM 774 O O . LYS A 1 98 ? -13.800 -11.904 -21.417 1.00 59.16 98 LYS A O 1
ATOM 779 N N . SER A 1 99 ? -11.585 -11.972 -21.056 1.00 59.38 99 SER A N 1
ATOM 780 C CA . SER A 1 99 ? -11.302 -13.048 -22.017 1.00 59.38 99 SER A CA 1
ATOM 781 C C . SER A 1 99 ? -11.432 -14.474 -21.455 1.00 59.38 99 SER A C 1
ATOM 783 O O . SER A 1 99 ? -11.159 -15.423 -22.177 1.00 59.38 99 SER A O 1
ATOM 785 N N . GLY A 1 100 ? -11.851 -14.660 -20.195 1.00 53.59 100 GLY A N 1
ATOM 786 C CA . GLY A 1 100 ? -12.280 -15.969 -19.671 1.00 53.59 100 GLY A CA 1
ATOM 787 C C . GLY A 1 100 ? -11.191 -17.026 -19.416 1.00 53.59 100 GLY A C 1
ATOM 788 O O . GLY A 1 100 ? -11.520 -18.153 -19.060 1.00 53.59 100 GLY A O 1
ATOM 789 N N . GLU A 1 101 ? -9.898 -16.712 -19.536 1.00 48.94 101 GLU A N 1
ATOM 790 C CA . GLU A 1 101 ? -8.830 -17.702 -19.315 1.00 48.94 101 GLU A CA 1
ATOM 791 C C . GLU A 1 101 ? -8.365 -17.751 -17.849 1.00 48.94 101 GLU A C 1
ATOM 793 O O . GLU A 1 101 ? -7.401 -17.086 -17.441 1.00 48.94 101 GLU A O 1
ATOM 798 N N . ALA A 1 102 ? -9.024 -18.590 -17.046 1.00 47.75 102 ALA A N 1
ATOM 799 C CA . ALA A 1 102 ? -8.503 -19.036 -15.757 1.00 47.75 102 ALA A CA 1
ATOM 800 C C . ALA A 1 102 ? -7.353 -20.031 -15.991 1.00 47.75 102 ALA A C 1
ATOM 802 O O . ALA A 1 102 ? -7.571 -21.184 -16.357 1.00 47.75 102 ALA A O 1
ATOM 803 N N . LYS A 1 103 ? -6.102 -19.601 -15.789 1.00 48.41 103 LYS A N 1
ATOM 804 C CA . LYS A 1 103 ? -4.962 -20.526 -15.843 1.00 48.41 103 LYS A CA 1
ATOM 805 C C . LYS A 1 103 ? -4.991 -21.397 -14.575 1.00 48.41 103 LYS A C 1
ATOM 807 O O . LYS A 1 103 ? -5.048 -20.831 -13.482 1.00 48.41 103 LYS A O 1
ATOM 812 N N . PRO A 1 104 ? -4.969 -22.739 -14.675 1.00 42.69 104 PRO A N 1
ATOM 813 C CA . PRO A 1 104 ? -5.047 -23.597 -13.498 1.00 42.69 104 PRO A CA 1
ATOM 814 C C . PRO A 1 104 ? -3.796 -23.421 -12.621 1.00 42.69 104 PRO A C 1
ATOM 816 O O . PRO A 1 104 ? -2.709 -23.146 -13.149 1.00 42.69 104 PRO A O 1
ATOM 819 N N . PRO A 1 105 ? -3.914 -23.579 -11.287 1.00 51.88 105 PRO A N 1
ATOM 820 C CA . PRO A 1 105 ? -2.781 -23.434 -10.385 1.00 51.88 105 PRO A CA 1
ATOM 821 C C . PRO A 1 105 ? -1.682 -24.423 -10.779 1.00 51.88 105 PRO A C 1
ATOM 823 O O . PRO A 1 105 ? -1.925 -25.621 -10.951 1.00 51.88 105 PRO A O 1
ATOM 826 N N . LYS A 1 106 ? -0.451 -23.919 -10.944 1.00 54.59 106 LYS A N 1
ATOM 827 C CA . LYS A 1 106 ? 0.716 -24.766 -11.209 1.00 54.59 106 LYS A CA 1
ATOM 828 C C . LYS A 1 106 ? 0.849 -25.765 -10.059 1.00 54.59 106 LYS A C 1
ATOM 830 O O . LYS A 1 106 ? 1.095 -25.362 -8.926 1.00 54.59 106 LYS A O 1
ATOM 835 N N . ARG A 1 107 ? 0.639 -27.045 -10.391 1.00 43.06 107 ARG A N 1
ATOM 836 C CA . ARG A 1 107 ? 0.690 -28.227 -9.519 1.00 43.06 107 ARG A CA 1
ATOM 837 C C . ARG A 1 107 ? 1.679 -28.054 -8.364 1.00 43.06 107 ARG A C 1
ATOM 839 O O . ARG A 1 107 ? 2.873 -27.860 -8.600 1.00 43.06 107 ARG A O 1
ATOM 846 N N . ALA A 1 108 ? 1.186 -28.216 -7.136 1.00 50.25 108 ALA A N 1
ATOM 847 C CA . ALA A 1 108 ? 2.029 -28.580 -6.008 1.00 50.25 108 ALA A CA 1
ATOM 848 C C . ALA A 1 108 ? 2.815 -29.833 -6.413 1.00 50.25 108 ALA A C 1
ATOM 850 O O . ALA A 1 108 ? 2.228 -30.869 -6.735 1.00 50.25 108 ALA A O 1
ATOM 851 N N . ARG A 1 109 ? 4.145 -29.725 -6.480 1.00 50.16 109 ARG A N 1
ATOM 852 C CA . ARG A 1 109 ? 5.004 -30.900 -6.614 1.00 50.16 109 ARG A CA 1
ATOM 853 C C . ARG A 1 109 ? 4.783 -31.744 -5.358 1.00 50.16 109 ARG A C 1
ATOM 855 O O . ARG A 1 109 ? 5.249 -31.369 -4.289 1.00 50.16 109 ARG A O 1
ATOM 862 N N . LYS A 1 110 ? 4.054 -32.857 -5.493 1.00 45.12 110 LYS A N 1
ATOM 863 C CA . LYS A 1 110 ? 4.143 -33.979 -4.554 1.00 45.12 110 LYS A CA 1
ATOM 864 C C . LYS A 1 110 ? 5.613 -34.401 -4.516 1.00 45.12 110 LYS A C 1
ATOM 866 O O . LYS A 1 110 ? 6.158 -34.754 -5.561 1.00 45.12 110 LYS A O 1
ATOM 871 N N . ALA A 1 111 ? 6.233 -34.332 -3.347 1.00 51.25 111 ALA A N 1
ATOM 872 C CA . ALA A 1 111 ? 7.471 -35.038 -3.065 1.00 51.25 111 ALA A CA 1
ATOM 873 C C . ALA A 1 111 ? 7.152 -36.124 -2.033 1.00 51.25 111 ALA A C 1
ATOM 875 O O . ALA A 1 111 ? 6.347 -35.908 -1.128 1.00 51.25 111 ALA A O 1
ATOM 876 N N . ARG A 1 112 ? 7.700 -37.293 -2.336 1.00 46.50 112 ARG A N 1
ATOM 877 C CA . ARG A 1 112 ? 7.518 -38.615 -1.747 1.00 46.50 112 ARG A CA 1
ATOM 878 C C . ARG A 1 112 ? 8.351 -38.773 -0.483 1.00 46.50 112 ARG A C 1
ATOM 880 O O . ARG A 1 112 ? 9.368 -38.051 -0.389 1.00 46.50 112 ARG A O 1
#

pLDDT: mean 82.15, std 15.68, range [42.69, 96.62]

Radius of gyration: 17.05 Å; Cα contacts (8 Å, |Δi|>4): 144; chains: 1; bounding box: 24×56×44 Å

Foldseek 3Di:
DKWWFWDDDDPDIDIDIDDADWQAWDDDPPQIKIKGWDQDPVRDIDIDIDGPPDPRTPDDDCPADFDPPPPDNGRPVVVVDDPVVVVVRGVVRVVVVVVPDDDDPDDDPDDD

Secondary structure (DSSP, 8-state):
-EEEEEEEETTEEEEEEEE-EEEEEE--TTS-EEEEEEE-TTS-EEEEEEETT-TTEEEEE---PPPTT---S--GGGGGS-HHHHHHHHHHHHHHHHTT--PPP-------

Nearest PDB structures (foldseek):
  6nd6-assembly2_2T  TM=8.253E-01  e=7.547E-07  Thermus thermophilus HB8
  8fn2-assembly1_R  TM=9.612E-01  e=4.299E-06  Borreliella burgdorferi B31
  8uua-assembly1_R  TM=9.747E-01  e=7.536E-06  Listeria innocua
  5dm7-assembly1_M  TM=9.437E-01  e=1.116E-05  Deinococcus radiodurans
  6v3a-assembly1_O  TM=9.613E-01  e=2.315E-05  Acinetobacter baumannii AB0057

Sequence (112 aa):
MRVVQKISDGDKTREATFEGMVIGIKGREPGKTFTVRRMGEAGIGIERIFPVNLPTIDKIVVVKRGIEGVKRAKLYYTRKKAPTEIEMIFKRAALRIKSGEAKPPKRARKAR

Mean predicted aligned error: 9.28 Å

Solvent-accessible surface area (backbone atoms only — not comparable to full-atom values): 6917 Å² total; per-residue (Å²): 53,36,38,34,27,60,45,70,65,83,95,47,75,44,80,49,75,50,66,27,48,74,38,33,70,47,75,56,83,85,70,24,30,38,33,34,37,32,74,43,94,86,72,47,78,45,74,50,79,42,57,75,79,44,86,49,52,77,45,78,43,81,78,64,67,64,36,102,73,70,87,57,84,56,43,71,68,59,79,82,49,55,73,68,66,59,46,49,46,36,51,59,24,55,54,43,64,73,66,68,71,80,76,75,80,81,73,81,79,85,79,133